Protein AF-A0ABD0PS68-F1 (afdb_monomer_lite)

Foldseek 3Di:
DDDDDDDDLQRDKDWDAQDWDDPDPPHTLDGGDTDIDHRPDDDDDDDDVSND

InterPro domains:
  IPR027417 P-loop containing nucleoside triphosphate hydrolase [G3DSA:3.40.50.300] (7-52)
  IPR027417 P-loop containing nucleoside triphosphate hydrolase [SSF52540] (4-52)
  IPR039421 Type 1 protein exporter [PTHR24221] (13-52)

Organism: Cirrhinus mrigala (NCBI:txid683832)

pLDDT: mean 94.07, std 4.52, range [78.31, 98.38]

Radius of gyration: 15.39 Å; chains: 1; bounding box: 30×43×29 Å

Sequence (52 aa):
MAPPLLVTPQEATIRFEDVYFEYLEGQKVLNGVSFEVPAGKKVAIVGGSGSG

Structure (mmCIF, N/CA/C/O backbone):
data_AF-A0ABD0PS68-F1
#
_entry.id   AF-A0ABD0PS68-F1
#
loop_
_atom_site.group_PDB
_atom_site.id
_atom_site.type_symbol
_atom_site.label_atom_id
_atom_site.label_alt_id
_atom_site.label_comp_id
_atom_site.label_asym_id
_atom_site.label_entity_id
_atom_site.label_seq_id
_atom_site.pdbx_PDB_ins_code
_atom_site.Cartn_x
_atom_site.Cartn_y
_atom_site.Cartn_z
_atom_site.occupancy
_atom_site.B_iso_or_equiv
_atom_site.auth_seq_id
_atom_site.auth_comp_id
_atom_site.auth_asym_id
_atom_site.auth_atom_id
_atom_site.pdbx_PDB_model_num
ATOM 1 N N . MET A 1 1 ? 16.629 -30.383 -9.147 1.00 78.31 1 MET A N 1
ATOM 2 C CA . MET A 1 1 ? 16.771 -29.203 -8.264 1.00 78.31 1 MET A CA 1
ATOM 3 C C . MET A 1 1 ? 16.175 -28.014 -8.998 1.00 78.31 1 MET A C 1
ATOM 5 O O . MET A 1 1 ? 16.441 -27.904 -10.189 1.00 78.31 1 MET A O 1
ATOM 9 N N . ALA A 1 2 ? 15.338 -27.194 -8.358 1.00 82.06 2 ALA A N 1
ATOM 10 C CA . ALA A 1 2 ? 14.797 -25.997 -9.005 1.00 82.06 2 ALA A CA 1
ATOM 11 C C . ALA A 1 2 ? 15.877 -24.899 -9.064 1.00 82.06 2 ALA A C 1
ATOM 13 O O . ALA A 1 2 ? 16.621 -24.753 -8.090 1.00 82.06 2 ALA A O 1
ATOM 14 N N . PRO A 1 3 ? 16.003 -24.160 -10.178 1.00 87.94 3 PRO A N 1
ATOM 15 C CA . PRO A 1 3 ? 16.906 -23.017 -10.248 1.00 87.94 3 PRO A CA 1
ATOM 16 C C . PRO A 1 3 ? 16.465 -21.914 -9.266 1.00 87.94 3 PRO A C 1
ATOM 18 O O . PRO A 1 3 ? 15.268 -21.793 -8.988 1.00 87.94 3 PRO A O 1
ATOM 21 N N . PRO A 1 4 ? 17.402 -21.112 -8.726 1.00 86.81 4 PRO A N 1
ATOM 22 C CA . PRO A 1 4 ? 17.061 -20.007 -7.839 1.00 86.81 4 PRO A CA 1
ATOM 23 C C . PRO A 1 4 ? 16.280 -18.930 -8.597 1.00 86.81 4 PRO A C 1
ATOM 25 O O . PRO A 1 4 ? 16.617 -18.587 -9.731 1.00 86.81 4 PRO A O 1
ATOM 28 N N . LEU A 1 5 ? 15.260 -18.367 -7.949 1.00 87.00 5 LEU A N 1
ATOM 29 C CA . LEU A 1 5 ? 14.555 -17.199 -8.463 1.00 87.00 5 LEU A CA 1
ATOM 30 C C . LEU A 1 5 ? 15.389 -15.951 -8.157 1.00 87.00 5 LEU A C 1
ATOM 32 O O . LEU A 1 5 ? 15.422 -15.474 -7.023 1.00 87.00 5 LEU A O 1
ATOM 36 N N . LEU A 1 6 ? 16.089 -15.443 -9.167 1.00 87.88 6 LEU A N 1
ATOM 37 C CA . LEU A 1 6 ? 16.788 -14.166 -9.089 1.00 87.88 6 LEU A CA 1
ATOM 38 C C . LEU A 1 6 ? 15.794 -13.061 -9.445 1.00 87.88 6 LEU A C 1
ATOM 40 O O . LEU A 1 6 ? 15.320 -13.010 -10.574 1.00 87.88 6 LEU A O 1
ATOM 44 N N . VAL A 1 7 ? 15.461 -12.204 -8.480 1.00 88.88 7 VAL A N 1
ATOM 45 C CA . VAL A 1 7 ? 14.561 -11.064 -8.692 1.00 88.88 7 VAL A CA 1
ATOM 46 C C . VAL A 1 7 ? 15.384 -9.783 -8.688 1.00 88.88 7 VAL A C 1
ATOM 48 O O . VAL A 1 7 ? 16.029 -9.461 -7.688 1.00 88.88 7 VAL A O 1
ATOM 51 N N . THR A 1 8 ? 15.363 -9.045 -9.796 1.00 90.38 8 THR A N 1
ATOM 52 C CA . THR A 1 8 ? 15.998 -7.725 -9.896 1.00 90.38 8 THR A CA 1
ATOM 53 C C . THR A 1 8 ? 14.966 -6.608 -9.723 1.00 90.38 8 THR A C 1
ATOM 55 O O . THR A 1 8 ? 13.787 -6.812 -10.015 1.00 90.38 8 THR A O 1
ATOM 58 N N . PRO A 1 9 ? 15.361 -5.389 -9.307 1.00 87.00 9 PRO A N 1
ATOM 59 C CA . PRO A 1 9 ? 14.438 -4.253 -9.265 1.00 87.00 9 PRO A CA 1
ATOM 60 C C . PRO A 1 9 ? 13.742 -3.968 -10.606 1.00 87.00 9 PRO A C 1
ATOM 62 O O . PRO A 1 9 ? 12.642 -3.424 -10.609 1.00 87.00 9 PRO A O 1
ATOM 65 N N . GLN A 1 10 ? 14.362 -4.328 -11.736 1.00 90.44 10 GLN A N 1
ATOM 66 C CA . GLN A 1 10 ? 13.815 -4.169 -13.089 1.00 90.44 10 GLN A CA 1
ATOM 67 C C . GLN A 1 10 ? 12.743 -5.210 -13.443 1.00 90.44 10 GLN A C 1
ATOM 69 O O . GLN A 1 10 ? 12.011 -5.005 -14.407 1.00 90.44 10 GLN A O 1
ATOM 74 N N . GLU A 1 11 ? 12.615 -6.276 -12.653 1.00 91.44 11 GLU A N 1
ATOM 75 C CA . GLU A 1 11 ? 11.653 -7.372 -12.850 1.00 91.44 11 GLU A CA 1
ATOM 76 C C . GLU A 1 11 ? 10.679 -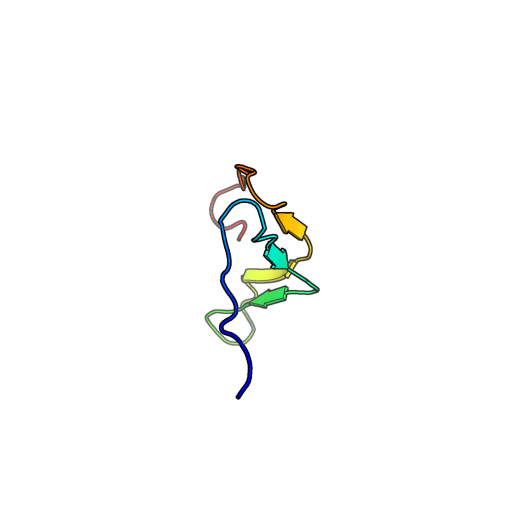7.518 -11.660 1.00 91.44 11 GLU A C 1
ATOM 78 O O . GLU A 1 11 ? 9.751 -8.322 -11.698 1.00 91.44 11 GLU A O 1
ATOM 83 N N . ALA A 1 12 ? 10.864 -6.722 -10.602 1.00 93.62 12 ALA A N 1
ATOM 84 C CA . ALA A 1 12 ? 10.091 -6.765 -9.365 1.00 93.62 12 ALA A CA 1
ATOM 85 C C . ALA A 1 12 ? 8.842 -5.864 -9.406 1.00 93.62 12 ALA A C 1
ATOM 87 O O . ALA A 1 12 ? 8.795 -4.829 -8.738 1.00 93.62 12 ALA A O 1
ATOM 88 N N . THR A 1 13 ? 7.822 -6.242 -10.178 1.00 95.81 13 THR A N 1
ATOM 89 C CA . THR A 1 13 ? 6.503 -5.594 -10.074 1.00 95.81 13 THR A CA 1
ATOM 90 C C . THR A 1 13 ? 5.843 -5.972 -8.749 1.00 95.81 13 THR A C 1
ATOM 92 O O . THR A 1 13 ? 5.780 -7.149 -8.393 1.00 95.81 13 THR A O 1
ATOM 95 N N . ILE A 1 14 ? 5.315 -4.980 -8.030 1.00 95.69 14 ILE A N 1
ATOM 96 C CA . ILE A 1 14 ? 4.560 -5.183 -6.788 1.00 95.69 14 ILE A CA 1
ATOM 97 C C . ILE A 1 14 ? 3.093 -4.903 -7.075 1.00 95.69 14 ILE A C 1
ATOM 99 O O . ILE A 1 14 ? 2.761 -3.856 -7.628 1.00 95.69 14 ILE A O 1
ATOM 103 N N . ARG A 1 15 ? 2.207 -5.811 -6.670 1.00 97.50 15 ARG A N 1
ATOM 104 C CA . ARG A 1 15 ? 0.767 -5.661 -6.867 1.00 97.50 15 ARG A CA 1
ATOM 105 C C . ARG A 1 15 ? 0.030 -5.882 -5.553 1.00 97.50 15 ARG A C 1
ATOM 107 O O . ARG A 1 15 ? 0.238 -6.890 -4.885 1.00 97.50 15 ARG A O 1
ATOM 114 N N . PHE A 1 16 ? -0.802 -4.914 -5.199 1.00 98.06 16 PHE A N 1
ATOM 115 C CA . PHE A 1 16 ? -1.786 -5.011 -4.131 1.00 98.06 16 PHE A CA 1
ATOM 116 C C . PHE A 1 16 ? -3.108 -5.403 -4.788 1.00 98.06 16 PHE A C 1
ATOM 118 O O . PHE A 1 16 ? -3.534 -4.753 -5.744 1.00 98.06 16 PHE A O 1
ATOM 125 N N . GLU A 1 17 ? -3.733 -6.471 -4.300 1.00 98.31 17 GLU A N 1
ATOM 126 C CA . GLU A 1 17 ? -4.997 -6.995 -4.820 1.00 98.31 17 GLU A CA 1
ATOM 127 C C . GLU A 1 17 ? -5.969 -7.154 -3.652 1.00 98.31 17 GLU A C 1
ATOM 129 O O . GLU A 1 17 ? -5.750 -7.997 -2.787 1.00 98.31 17 GLU A O 1
ATOM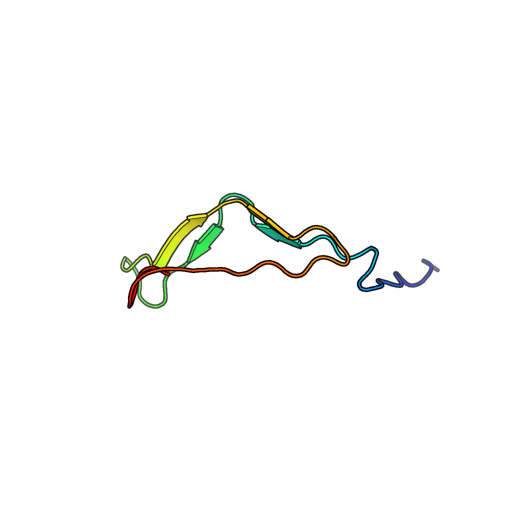 134 N N . ASP A 1 18 ? -7.006 -6.312 -3.628 1.00 98.38 18 ASP A N 1
ATOM 135 C CA . ASP A 1 18 ? -8.089 -6.318 -2.634 1.00 98.38 18 ASP A CA 1
ATOM 136 C C . ASP A 1 18 ? -7.585 -6.374 -1.177 1.00 98.38 18 ASP A C 1
ATOM 138 O O . ASP A 1 18 ? -8.003 -7.196 -0.362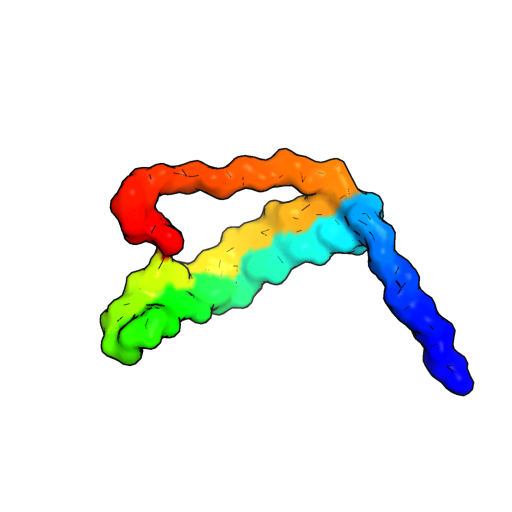 1.00 98.38 18 ASP A O 1
ATOM 142 N N . VAL A 1 19 ? -6.625 -5.504 -0.844 1.00 98.00 19 VAL A N 1
ATOM 143 C CA . VAL A 1 19 ? -5.950 -5.521 0.460 1.00 98.00 19 VAL A CA 1
ATOM 144 C C . VAL A 1 19 ? -6.788 -4.828 1.533 1.00 98.00 19 VAL A C 1
ATOM 146 O O . VAL A 1 19 ? -7.132 -3.649 1.417 1.00 98.00 19 VAL A O 1
ATOM 149 N N . TYR A 1 20 ? -7.038 -5.546 2.628 1.00 97.81 20 TYR A N 1
ATOM 150 C CA . TYR A 1 20 ? -7.624 -5.024 3.863 1.00 97.81 20 TYR A CA 1
ATOM 151 C C . TYR A 1 20 ? -6.598 -5.101 4.985 1.00 97.81 20 TYR A C 1
ATOM 153 O O . TYR A 1 20 ? -5.832 -6.062 5.071 1.00 97.81 20 TYR A O 1
ATOM 161 N N . PHE A 1 21 ? -6.592 -4.098 5.853 1.00 97.00 21 PHE A N 1
ATOM 162 C CA . PHE A 1 21 ? -5.689 -4.068 6.993 1.00 97.00 21 PHE A CA 1
ATOM 163 C C . PHE A 1 21 ? -6.315 -3.313 8.160 1.00 97.00 21 PHE A C 1
ATOM 165 O O . PHE A 1 21 ? -6.932 -2.265 7.966 1.00 97.00 21 PHE A O 1
ATOM 172 N N . GLU A 1 22 ? -6.122 -3.832 9.366 1.00 97.81 22 GLU A N 1
ATOM 173 C CA . GLU A 1 22 ? -6.526 -3.219 10.626 1.00 97.81 22 GLU A CA 1
ATOM 174 C C . GLU A 1 22 ? -5.490 -3.541 11.711 1.00 97.81 22 GLU A C 1
ATOM 176 O O . GLU A 1 22 ? -4.949 -4.646 11.753 1.00 97.81 22 GLU A O 1
ATOM 181 N N . TYR A 1 23 ? -5.189 -2.569 12.579 1.00 95.50 23 TYR A N 1
ATOM 182 C CA . TYR A 1 23 ? -4.342 -2.802 13.760 1.00 95.50 23 TYR A CA 1
ATOM 183 C C . TYR A 1 23 ? -5.145 -3.359 14.933 1.00 95.50 23 TYR A C 1
ATOM 185 O O . TYR A 1 23 ? -4.651 -4.177 15.706 1.00 95.50 23 TYR A O 1
ATOM 193 N N . LEU A 1 24 ? -6.369 -2.857 15.083 1.00 97.38 24 LEU A N 1
ATOM 194 C CA . LEU A 1 24 ? -7.327 -3.252 16.100 1.00 97.38 24 LEU A CA 1
ATOM 195 C C . LEU A 1 24 ? -8.569 -3.757 15.381 1.00 97.38 24 LEU A C 1
ATOM 197 O O . LEU A 1 24 ? -8.985 -3.164 14.385 1.00 97.38 24 LEU A O 1
ATOM 201 N N . GLU A 1 25 ? -9.161 -4.819 15.910 1.00 96.06 25 GLU A N 1
ATOM 202 C CA . GLU A 1 25 ? -10.373 -5.410 15.352 1.00 96.06 25 GLU A CA 1
ATOM 203 C C . GLU A 1 25 ? -11.466 -4.346 15.167 1.00 96.06 25 GLU A C 1
ATOM 205 O O . GLU A 1 25 ? -11.789 -3.584 16.087 1.00 96.06 25 GLU A O 1
ATOM 210 N N . GLY A 1 26 ? -12.007 -4.265 13.951 1.00 94.50 26 GLY A N 1
ATOM 211 C CA . GLY A 1 26 ? -13.073 -3.328 13.600 1.00 94.50 26 GLY A CA 1
ATOM 212 C C . GLY A 1 26 ? -12.603 -1.907 13.268 1.00 94.50 26 GLY A C 1
ATOM 213 O O . GLY A 1 26 ? -13.429 -1.078 12.882 1.00 94.50 26 GLY A O 1
ATOM 214 N N . GLN A 1 27 ? -11.302 -1.612 13.364 1.00 94.56 27 GLN A N 1
ATOM 215 C CA . GLN A 1 27 ? -10.716 -0.324 12.976 1.00 94.56 27 GLN A CA 1
ATOM 216 C C . GLN A 1 27 ? -9.887 -0.476 11.697 1.00 94.56 27 GLN A C 1
ATOM 218 O O . GLN A 1 27 ? -8.653 -0.495 11.719 1.00 94.56 27 GLN A O 1
ATOM 223 N N . LYS A 1 28 ? -10.591 -0.576 10.564 1.00 94.94 28 LYS A N 1
ATOM 224 C CA . LYS A 1 28 ? -9.973 -0.696 9.239 1.00 94.94 28 LYS A CA 1
ATOM 225 C C . LYS A 1 28 ? -9.141 0.535 8.897 1.00 94.94 28 LYS A C 1
ATOM 227 O O . LYS A 1 28 ? -9.646 1.654 8.884 1.00 94.94 28 LYS A O 1
ATOM 232 N N . VAL A 1 29 ? -7.888 0.283 8.548 1.00 96.94 29 VAL A N 1
ATOM 233 C CA . VAL A 1 29 ? -6.931 1.260 8.028 1.00 96.94 29 VAL A CA 1
ATOM 234 C C . VAL A 1 29 ? -6.909 1.203 6.500 1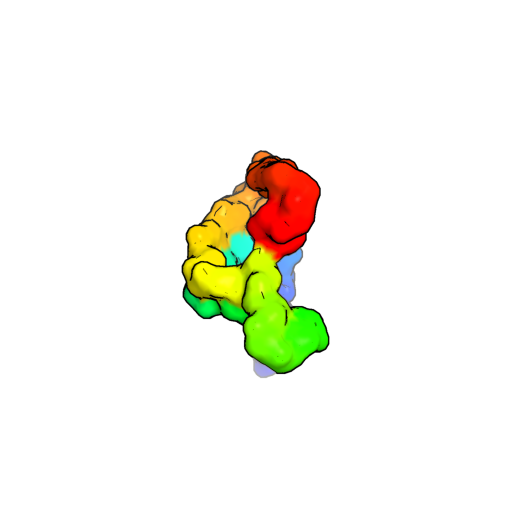.00 96.94 29 VAL A C 1
ATOM 236 O O . VAL A 1 29 ? -7.102 2.220 5.842 1.00 96.94 29 VAL A O 1
ATOM 239 N N . LEU A 1 30 ? -6.772 0.001 5.926 1.00 97.44 30 LEU A N 1
ATOM 240 C CA . LEU A 1 30 ? -6.937 -0.236 4.488 1.00 97.44 30 LEU A CA 1
ATOM 241 C C . LEU A 1 30 ? -8.213 -1.044 4.248 1.00 97.44 30 LEU A C 1
ATOM 243 O O . LEU A 1 30 ? -8.516 -1.983 4.988 1.00 97.44 30 LEU A O 1
ATOM 247 N N . ASN A 1 31 ? -8.963 -0.693 3.205 1.00 96.38 31 ASN A N 1
ATOM 248 C CA . ASN A 1 31 ? -10.253 -1.305 2.897 1.00 96.38 31 ASN A CA 1
ATOM 249 C C . ASN A 1 31 ? -10.374 -1.589 1.392 1.00 96.38 31 ASN A C 1
ATOM 251 O O . ASN A 1 31 ? -10.881 -0.749 0.651 1.00 96.38 31 ASN A O 1
ATOM 255 N N . GLY A 1 32 ? -9.890 -2.753 0.951 1.00 97.50 32 GLY A N 1
ATOM 256 C CA . GLY A 1 32 ? -9.983 -3.209 -0.442 1.00 97.50 32 GLY A CA 1
ATOM 257 C C . GLY A 1 32 ? -9.032 -2.485 -1.398 1.00 97.50 32 GLY A C 1
ATOM 258 O O . GLY A 1 32 ? -9.375 -2.200 -2.545 1.00 97.50 32 GLY A O 1
ATOM 259 N N . VAL A 1 33 ? -7.833 -2.130 -0.930 1.00 97.50 33 VAL A N 1
ATOM 260 C CA . VAL A 1 33 ? -6.864 -1.358 -1.717 1.00 97.50 33 VAL A CA 1
ATOM 261 C C . VAL A 1 33 ? -6.249 -2.228 -2.814 1.00 97.50 33 VAL A C 1
ATOM 263 O O . VAL A 1 33 ? -5.684 -3.284 -2.534 1.00 97.50 33 VAL A O 1
ATOM 266 N N . SER A 1 34 ? -6.323 -1.754 -4.062 1.00 98.25 34 SER A N 1
ATOM 267 C CA . SER A 1 34 ? -5.729 -2.416 -5.230 1.00 98.25 34 SER A CA 1
ATOM 268 C C . SER A 1 34 ? -4.923 -1.433 -6.075 1.00 98.25 34 SER A C 1
ATOM 270 O O . SER A 1 34 ? -5.462 -0.424 -6.531 1.00 98.25 34 SER A O 1
ATOM 272 N N . PHE A 1 35 ? -3.638 -1.718 -6.289 1.00 97.12 35 PHE A N 1
ATOM 273 C CA . PHE A 1 35 ? -2.759 -0.935 -7.165 1.00 97.12 35 PHE A CA 1
ATOM 274 C C . PHE A 1 35 ? -1.517 -1.734 -7.574 1.00 97.12 35 PHE A C 1
ATOM 276 O O . PHE A 1 35 ? -1.209 -2.781 -7.007 1.00 97.12 35 PHE A O 1
ATOM 283 N N . GLU A 1 36 ? -0.776 -1.208 -8.546 1.00 97.56 36 GLU A N 1
ATOM 284 C CA . GLU A 1 36 ? 0.480 -1.781 -9.023 1.00 97.56 36 GLU A CA 1
ATOM 285 C C . GLU A 1 36 ? 1.613 -0.752 -8.925 1.00 97.56 36 GLU A C 1
ATOM 287 O O . GLU A 1 36 ? 1.443 0.422 -9.261 1.00 97.56 36 GLU A O 1
ATOM 292 N N . VAL A 1 37 ? 2.787 -1.208 -8.491 1.00 96.88 37 VAL A N 1
ATOM 293 C CA . VAL A 1 37 ? 4.066 -0.509 -8.630 1.00 96.88 37 VAL A CA 1
ATOM 294 C C . VAL A 1 37 ? 4.877 -1.275 -9.675 1.00 96.88 37 VAL A C 1
ATOM 296 O O . VAL A 1 37 ? 5.427 -2.335 -9.356 1.00 96.88 37 VAL A O 1
ATOM 299 N N . PRO A 1 38 ? 4.950 -0.778 -10.923 1.00 96.00 38 PRO A N 1
ATOM 300 C CA . PRO A 1 38 ? 5.669 -1.476 -11.977 1.00 96.00 38 PRO A CA 1
ATOM 301 C C . PRO A 1 38 ? 7.165 -1.552 -11.673 1.00 96.00 38 PRO A C 1
ATOM 303 O O . PRO A 1 38 ? 7.749 -0.623 -11.101 1.00 96.00 38 PRO A O 1
ATOM 306 N N . ALA A 1 39 ? 7.801 -2.634 -12.112 1.00 96.38 39 ALA A N 1
ATOM 307 C CA . ALA A 1 39 ? 9.225 -2.841 -11.909 1.00 96.38 39 ALA A CA 1
ATOM 308 C C . ALA A 1 39 ? 10.080 -1.667 -12.431 1.00 96.38 39 ALA A C 1
ATOM 310 O O . ALA A 1 39 ? 9.806 -1.048 -13.466 1.00 96.38 39 ALA A O 1
ATOM 311 N N . GLY A 1 40 ? 11.125 -1.327 -11.679 1.00 94.69 40 GLY A N 1
ATOM 312 C CA . GLY A 1 40 ? 12.039 -0.230 -11.992 1.00 94.69 40 GLY A CA 1
ATOM 313 C C . GLY A 1 40 ? 11.430 1.174 -11.886 1.00 94.69 40 GLY A C 1
ATOM 314 O O . GLY A 1 40 ? 12.095 2.146 -12.258 1.00 94.69 40 GLY A O 1
ATOM 315 N N . LYS A 1 41 ? 10.189 1.319 -11.405 1.00 94.06 41 LYS A N 1
ATOM 316 C CA . LYS A 1 41 ? 9.542 2.625 -11.221 1.00 94.06 41 LYS A CA 1
ATOM 317 C C . LYS A 1 41 ? 9.623 3.100 -9.776 1.00 94.06 41 LYS A C 1
ATOM 319 O O . LYS A 1 41 ? 9.663 2.321 -8.832 1.00 94.06 41 LYS A O 1
ATOM 324 N N . LYS A 1 42 ? 9.620 4.424 -9.623 1.00 93.00 42 LYS A N 1
ATOM 325 C CA . LYS A 1 42 ? 9.420 5.102 -8.341 1.00 93.00 42 LYS A CA 1
ATOM 326 C C . LYS A 1 42 ? 8.005 5.662 -8.341 1.00 93.00 42 LYS A C 1
ATOM 328 O O . LYS A 1 42 ? 7.682 6.481 -9.197 1.00 93.00 42 LYS A O 1
ATOM 333 N N . VAL A 1 43 ? 7.184 5.204 -7.405 1.00 94.56 43 VAL A N 1
ATOM 334 C CA . VAL A 1 43 ? 5.793 5.637 -7.249 1.00 94.56 43 VAL A CA 1
ATOM 335 C C . VAL A 1 43 ? 5.664 6.331 -5.900 1.00 94.56 43 VAL A C 1
ATOM 337 O O . VAL A 1 43 ? 6.147 5.819 -4.893 1.00 94.56 43 VAL A O 1
ATOM 340 N N . ALA A 1 44 ? 5.049 7.510 -5.891 1.00 96.94 44 ALA A N 1
ATOM 341 C CA . ALA A 1 44 ? 4.723 8.221 -4.664 1.00 96.94 44 ALA A CA 1
ATOM 342 C C . ALA A 1 44 ? 3.297 7.868 -4.235 1.00 96.94 44 ALA A C 1
ATOM 344 O O . ALA A 1 44 ? 2.376 7.918 -5.048 1.00 96.94 44 ALA A O 1
ATOM 345 N N . ILE A 1 45 ? 3.126 7.548 -2.955 1.00 94.81 45 ILE A N 1
ATOM 346 C CA . ILE A 1 45 ? 1.820 7.401 -2.311 1.00 94.81 45 ILE A CA 1
ATOM 347 C C . ILE A 1 45 ? 1.597 8.670 -1.494 1.00 94.81 45 ILE A C 1
ATOM 349 O O . ILE A 1 45 ? 2.464 9.065 -0.715 1.00 94.81 45 ILE A O 1
ATOM 353 N N . VAL A 1 46 ? 0.465 9.333 -1.708 1.00 96.75 46 VAL A N 1
ATOM 354 C CA . VAL A 1 46 ? 0.132 10.609 -1.065 1.00 96.75 46 VAL A CA 1
ATOM 355 C C . VAL A 1 46 ? -1.260 10.541 -0.455 1.00 96.75 46 VAL A C 1
ATOM 357 O O . VAL A 1 46 ? -2.139 9.859 -0.977 1.00 96.75 46 VAL A O 1
ATOM 360 N N . GLY A 1 47 ? -1.460 11.266 0.640 1.00 95.88 47 GLY A N 1
ATOM 361 C CA . GLY A 1 47 ? -2.718 11.286 1.370 1.00 95.88 47 GLY A CA 1
ATOM 362 C C . GLY A 1 47 ? -2.675 12.253 2.550 1.00 95.88 47 GLY A C 1
ATOM 363 O O . GLY A 1 47 ? -1.613 12.768 2.906 1.00 95.88 47 GLY A O 1
ATOM 364 N N . GLY A 1 48 ? -3.846 12.547 3.114 1.00 97.69 48 GLY A N 1
ATOM 365 C CA . GLY A 1 48 ? -3.963 13.350 4.332 1.00 97.69 48 GLY A CA 1
ATOM 366 C C . GLY A 1 48 ? -3.494 12.585 5.574 1.00 97.69 48 GLY A C 1
ATOM 367 O O . GLY A 1 48 ? -3.278 11.377 5.533 1.00 97.69 48 GLY A O 1
ATOM 368 N N . SER A 1 49 ? -3.364 13.279 6.708 1.00 96.31 49 SER A N 1
ATOM 369 C CA . SER A 1 49 ? -3.043 12.617 7.980 1.00 96.31 49 SER A CA 1
ATOM 370 C C . SER A 1 49 ? -4.092 11.545 8.307 1.00 96.31 49 SER A C 1
ATOM 372 O O . SER A 1 49 ? -5.282 11.853 8.363 1.00 96.31 49 SER A O 1
ATOM 374 N N . GLY A 1 50 ? -3.646 10.300 8.499 1.00 92.94 50 GLY A N 1
ATOM 375 C CA . GLY A 1 50 ? -4.503 9.158 8.831 1.00 92.94 50 GLY A CA 1
ATOM 376 C C . GLY A 1 50 ? -5.274 8.536 7.660 1.00 92.94 50 GLY A C 1
ATOM 377 O O . GLY A 1 50 ? -6.189 7.759 7.908 1.00 92.94 50 GLY A O 1
ATOM 378 N N . SER A 1 51 ? -4.956 8.866 6.400 1.00 92.62 51 SER A N 1
ATOM 379 C CA . SER A 1 51 ? -5.686 8.333 5.233 1.00 92.62 51 SER A CA 1
ATOM 380 C C . SER A 1 51 ? -5.323 6.898 4.835 1.00 92.62 51 SER A C 1
ATOM 382 O O . SER A 1 51 ? -5.878 6.384 3.864 1.00 92.62 51 SER A O 1
ATOM 384 N N . GLY A 1 52 ? -4.358 6.286 5.510 1.00 84.50 52 GLY A N 1
ATOM 385 C CA . GLY A 1 52 ? -3.881 4.936 5.243 1.00 84.50 52 GLY A CA 1
ATOM 386 C C . GLY A 1 52 ? -2.795 4.536 6.217 1.00 84.50 52 GLY A C 1
ATOM 387 O O . GLY A 1 52 ? -2.165 5.444 6.807 1.00 84.50 52 GLY A O 1
#

Secondary structure (DSSP, 8-state):
-PPP----TTT--EEEEEEEEESSTT-EEEEEEEEEE-TT-------STT--

=== Feature glossary ===
Key to the feature types in this record:

pLDDT. pLDDT is the predicted lDDT-Cα score: AlphaFold's confidence that the local environment of each residue (all inter-atomic distances within 15 Å) is correctly placed. It is a per-residue number between 0 and 100, with higher meaning more reliable.

Radius of gyration, Cα contacts, bounding box. The geometric summary reports three shape descriptors. Rg (radius of gyration) measures how spread out the Cα atoms are about their centre of mass; compact globular proteins have small Rg, elongated or unfolded ones large. Cα contacts (<8 Å, |i−j|>4) count long-range residue pairs in spatial proximity — high for tightly packed folds, near zero for rods or random coil. The bounding-box extents give the protein's footprint along x, y, z in Å.

Backbone torsions (φ/ψ). Backbone dihedral angles. Every residue except chain termini has a φ (preceding-C → N → Cα → C) and a ψ (N → Cα → C → next-N). They are reported in degrees following the IUPAC sign convention. Secondary structure is essentially a statement about which (φ, ψ) basin each residue occupies.

Contact-map, Ramachandran, and PAE plots. Plot images: a contact map (which residues are close in 3D, as an N×N binary image), a Ramachandran scatter (backbone torsion angles, revealing secondary-structure composition at a glance), and — for AlphaFold structures — a PAE heatmap (pairwise prediction confidence).

Predicted aligned error. Predicted Aligned Error (PAE) is an AlphaFold confidence matrix: entry (i, j) is the expected error in the position of residue j, in ångströms, when the prediction is superimposed on the true structure at residue i. Low PAE within a block of residues means that block is internally rigid and well-predicted; high PAE between two blocks means their relative placement is uncertain even if each block individually is confident.

Secondary structure (3-state, P-SEA). Three-state secondary structure (P-SEA) collapses the eight DSSP classes into helix (a), strand (b), and coil (c). P-SEA assigns these from Cα geometry alone — distances and angles — without requiring backbone oxygens, so it works on any Cα trace.

Solvent-accessible surface area. Solvent-accessible surface area (SASA) is the area in Å² traced out by the centre of a 1.4 Å probe sphere (a water molecule) rolled over the protein's van der Waals surface (Shrake–Rupley / Lee–Richards construction). Buried residues have near-zero SASA; fully exposed residues can exceed 200 Å². The total SASA scales roughly with the number of surface residues.

Foldseek 3Di. The Foldseek 3Di string encodes local tertiary geometry as a 20-letter alphabet — one character per residue — derived from the relative positions of nearby Cα atoms. Unlike the amino-acid sequence, 3Di is a direct function of the 3D structure, so two proteins with the same fold have similar 3Di strings even at low sequence identity.

B-factor. For experimental (PDB) structures, the B-factor (temperature factor) quantifies the positional spread of each atom in the crystal — a combination of thermal vibration and static disorder — in units of Å². High B-factors mark flexible loops or poorly resolved regions; low B-factors mark the rigid, well-ordered core.

mmCIF coordinates. The mmCIF block holds the 3D Cartesian coordinates of each backbone atom (N, Cα, C, O) in ångströms. mmCIF is the PDB's canonical archive format — a tagged-loop text representation of the atomic model.

InterPro / GO / CATH / organism. Functional annotations link the protein to curated databases. InterPro entries identify conserved domains and families by matching the sequence against member-database signatures (Pfam, PROSITE, CDD, …). Gene Ontology (GO) terms describe molecular function, biological process, and cellular component in a 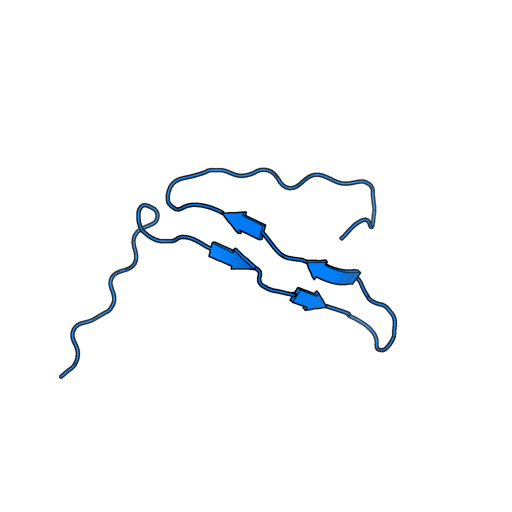controlled vocabulary. CATH places the structure in a hierarchical fold classification (Class/Architecture/Topology/Homologous-superfamily). The organism is the source species.

Rendered structure images. Structure images are PyMOL renders from six orthogonal camera directions. Cartoon representation draws helices as coils and strands as arrows; sticks shows the backbone as bonds; surface shows the solvent-excluded envelope. Rainbow coloring maps sequence position to hue (blue→red, N→C); chain coloring assigns a distinct color per polypeptide.

Sequence. This is the polypeptide sequence — one letter per residue, N-terminus first. Length ranges from a few dozen residues for small domains to over a thousand for large multi-domain proteins.

Secondary structure (8-state, DSSP). The SS8 string is DSSP's per-residue secondary-structure call. α-helix (H) means an i→i+4 H-bond ladder; β-strand (E) means the residue participates in a β-sheet; 3₁₀ (G) and π (I) are tighter and wider helices; T/S are turns/bends; '-' is loop.

Nearest PDB structures. Structural nearest neighbors (via 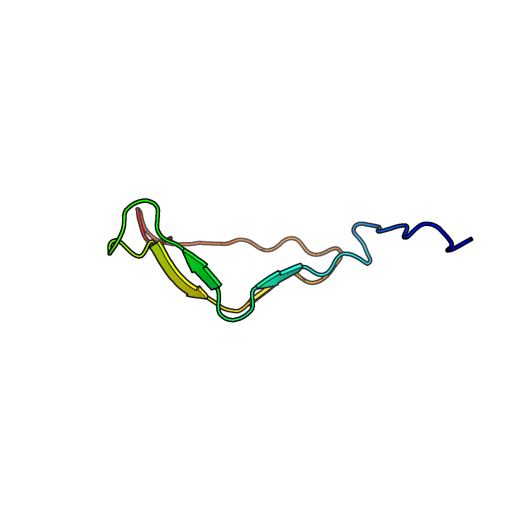Foldseek easy-search vs the PDB). Reported per hit: target PDB id, E-value, and alignment TM-score. A TM-score above ~0.5 is the conventional threshold for 'same fold'.